Protein AF-A0A0X3ARR2-F1 (afdb_monomer_lite)

Organism: NCBI:txid1586267

pLDDT: mean 84.73, std 9.81, range [51.09, 94.56]

Sequence (64 aa):
MEKKKIVNFIACIIGVYLIIRSFFWYTRSQGDPSQNKFFAIIYFCIGILAIIIQLIVNYIKKKK

Secondary structure (DSSP, 8-state):
--HHHHHHHHHHHHHHHHHHHHHHHHT--SS-HHHHHHHHHHHHHHHHHHHHHHHHHHHHHHT-

Structure (mmCIF, N/CA/C/O backbone):
data_AF-A0A0X3ARR2-F1
#
_entry.id   AF-A0A0X3ARR2-F1
#
loop_
_atom_site.group_PDB
_atom_site.id
_atom_site.type_symbol
_atom_site.label_atom_id
_atom_site.label_alt_id
_atom_site.label_comp_id
_atom_site.label_asym_id
_atom_site.label_entity_id
_atom_site.label_seq_id
_atom_site.pdbx_PDB_ins_code
_atom_site.Cartn_x
_atom_site.Cartn_y
_atom_site.Cartn_z
_atom_site.occupancy
_atom_site.B_iso_or_equiv
_atom_site.auth_seq_id
_atom_site.auth_comp_id
_atom_site.auth_asym_id
_atom_site.auth_atom_id
_atom_site.pdbx_PDB_model_num
ATOM 1 N N . MET A 1 1 ? -25.057 2.690 10.247 1.00 51.44 1 MET A N 1
ATOM 2 C CA . MET A 1 1 ? -23.680 2.148 10.165 1.00 51.44 1 MET A CA 1
ATOM 3 C C . MET A 1 1 ? -22.757 3.086 10.928 1.00 51.44 1 MET A C 1
ATOM 5 O O . MET A 1 1 ? -22.718 4.264 10.600 1.00 51.44 1 MET A O 1
ATOM 9 N N . GLU A 1 2 ? -22.106 2.631 11.999 1.00 65.94 2 GLU A N 1
ATOM 10 C CA . GLU A 1 2 ? -21.288 3.517 12.838 1.00 65.94 2 GLU A CA 1
ATOM 11 C C . GLU A 1 2 ? -20.178 4.184 12.013 1.00 65.94 2 GLU A C 1
ATOM 13 O O . GLU A 1 2 ? -19.428 3.491 11.324 1.00 65.94 2 GLU A O 1
ATOM 18 N N . LYS A 1 3 ? -20.039 5.515 12.103 1.00 67.38 3 LYS A N 1
ATOM 19 C CA . LYS A 1 3 ? -19.049 6.321 11.354 1.00 67.38 3 LYS A CA 1
ATOM 20 C C . LYS A 1 3 ? -17.630 5.720 11.394 1.00 67.38 3 LYS A C 1
ATOM 22 O O . LYS A 1 3 ? -16.895 5.782 10.416 1.00 67.38 3 LYS A O 1
ATOM 27 N N . LYS A 1 4 ? -17.276 5.046 12.494 1.00 72.19 4 LYS A N 1
ATOM 28 C CA . LYS A 1 4 ? -15.996 4.342 12.687 1.00 72.19 4 LYS A CA 1
ATOM 29 C C . LYS A 1 4 ? -15.781 3.158 11.731 1.00 72.19 4 LYS A C 1
ATOM 31 O O . LYS A 1 4 ? -14.652 2.940 11.303 1.00 72.19 4 LYS A O 1
ATOM 36 N N . LYS A 1 5 ? -16.829 2.399 11.384 1.00 76.69 5 LYS A N 1
ATOM 37 C CA . LYS A 1 5 ? -16.736 1.296 10.409 1.00 76.69 5 LYS A CA 1
ATOM 38 C C . LYS A 1 5 ? -16.480 1.826 8.998 1.00 76.69 5 LYS A C 1
ATOM 40 O O . LYS A 1 5 ? -15.706 1.224 8.268 1.00 76.69 5 LYS A O 1
ATOM 45 N N . ILE A 1 6 ? -17.066 2.974 8.653 1.00 82.12 6 ILE A N 1
ATOM 46 C CA . ILE A 1 6 ? -16.866 3.633 7.352 1.00 82.12 6 ILE A CA 1
ATOM 47 C C . ILE A 1 6 ? -15.421 4.119 7.207 1.00 82.12 6 ILE A C 1
ATOM 49 O O . ILE A 1 6 ? -14.794 3.842 6.194 1.00 82.12 6 ILE A O 1
ATOM 53 N N . VAL A 1 7 ? -14.858 4.767 8.233 1.00 81.25 7 VAL A N 1
ATOM 54 C CA . VAL A 1 7 ? -13.452 5.218 8.211 1.00 81.25 7 VAL A CA 1
ATOM 55 C C . VAL A 1 7 ? -12.490 4.038 8.034 1.00 81.25 7 VAL A C 1
ATOM 57 O O . VAL A 1 7 ? -11.569 4.110 7.224 1.00 81.25 7 VAL A O 1
ATOM 60 N N . ASN A 1 8 ? -12.739 2.919 8.720 1.00 81.69 8 ASN A N 1
ATOM 61 C CA . ASN A 1 8 ? -11.960 1.696 8.520 1.00 81.69 8 ASN A CA 1
ATOM 62 C C . ASN A 1 8 ? -12.178 1.075 7.132 1.00 81.69 8 ASN A C 1
ATOM 64 O O . ASN A 1 8 ? -11.257 0.536 6.535 1.00 81.69 8 ASN A O 1
ATOM 68 N N . PHE A 1 9 ? -13.373 1.153 6.568 1.00 84.31 9 PHE A N 1
ATOM 69 C CA . PHE A 1 9 ? -13.583 0.664 5.211 1.00 84.31 9 PHE A CA 1
ATOM 70 C C . PHE A 1 9 ? -12.814 1.512 4.181 1.00 84.31 9 PHE A C 1
ATOM 72 O O . PHE A 1 9 ? -12.090 0.972 3.349 1.00 84.31 9 PHE A O 1
ATOM 79 N N . ILE A 1 10 ? -12.872 2.840 4.310 1.00 87.25 10 ILE A N 1
ATOM 80 C CA . ILE A 1 10 ? -12.165 3.786 3.435 1.00 87.25 10 ILE A CA 1
ATOM 81 C C . ILE A 1 10 ? -10.649 3.593 3.523 1.00 87.25 10 ILE A C 1
ATOM 83 O O . ILE A 1 10 ? -9.990 3.464 2.496 1.00 87.25 10 ILE A O 1
ATOM 87 N N . ALA A 1 11 ? -10.084 3.522 4.729 1.00 84.75 11 ALA A N 1
ATOM 88 C CA . ALA A 1 11 ? -8.642 3.337 4.881 1.00 84.75 11 ALA A CA 1
ATOM 89 C C . ALA A 1 11 ? -8.158 1.961 4.369 1.00 84.75 11 ALA A C 1
ATOM 91 O O . ALA A 1 11 ? -7.027 1.862 3.899 1.00 84.75 11 ALA A O 1
ATOM 92 N N . CYS A 1 12 ? -9.024 0.938 4.355 1.00 87.12 12 CYS A N 1
ATOM 93 C CA . CYS A 1 12 ? -8.703 -0.369 3.777 1.00 87.12 12 CYS A CA 1
ATOM 94 C C . CYS A 1 12 ? -8.616 -0.262 2.251 1.00 87.12 12 CYS A C 1
ATOM 96 O O . CYS A 1 12 ? -7.626 -0.674 1.650 1.00 87.12 12 CYS A O 1
ATOM 98 N N . ILE A 1 13 ? -9.607 0.390 1.631 1.00 91.12 13 ILE A N 1
ATOM 99 C CA . ILE A 1 13 ? -9.615 0.664 0.188 1.00 91.12 13 ILE A CA 1
ATOM 100 C C . ILE A 1 13 ? -8.386 1.483 -0.219 1.00 91.12 13 ILE A C 1
ATOM 102 O O . ILE A 1 13 ? -7.751 1.163 -1.221 1.00 91.12 13 ILE A O 1
ATOM 106 N N . ILE A 1 14 ? -8.014 2.502 0.563 1.00 90.81 14 ILE A N 1
ATOM 107 C CA . ILE A 1 14 ? -6.809 3.303 0.307 1.00 90.81 14 ILE A CA 1
ATOM 108 C C . ILE A 1 14 ? -5.550 2.428 0.377 1.00 90.81 14 ILE A C 1
ATOM 110 O O . ILE A 1 14 ? -4.709 2.512 -0.515 1.00 90.81 14 ILE A O 1
ATOM 114 N N . GLY A 1 15 ? -5.425 1.564 1.390 1.00 89.38 15 GLY A N 1
ATOM 115 C CA . GLY A 1 15 ? -4.293 0.642 1.515 1.00 89.38 15 GLY A CA 1
ATOM 116 C C . GLY A 1 15 ? -4.167 -0.296 0.310 1.00 89.38 15 GLY A C 1
ATOM 117 O O . GLY A 1 15 ? -3.096 -0.396 -0.289 1.00 89.38 15 GLY A O 1
ATOM 118 N N . VAL A 1 16 ? -5.278 -0.909 -0.108 1.00 92.38 16 VAL A N 1
ATOM 119 C CA . VAL A 1 16 ? -5.336 -1.779 -1.295 1.00 92.38 16 VAL A CA 1
ATOM 120 C C . VAL A 1 16 ? -4.991 -1.006 -2.571 1.00 92.38 16 VAL A C 1
ATOM 122 O O . VAL A 1 16 ? -4.194 -1.479 -3.380 1.00 92.38 16 VAL A O 1
ATOM 125 N N . TYR A 1 17 ? -5.524 0.206 -2.740 1.00 93.81 17 TYR A N 1
ATOM 126 C CA . TYR A 1 17 ? -5.207 1.067 -3.880 1.00 93.81 17 TYR A CA 1
ATOM 127 C C . TYR A 1 17 ? -3.708 1.376 -3.973 1.00 93.81 17 TYR A C 1
ATOM 129 O O . TYR A 1 17 ? -3.138 1.315 -5.061 1.00 93.81 17 TYR A O 1
ATOM 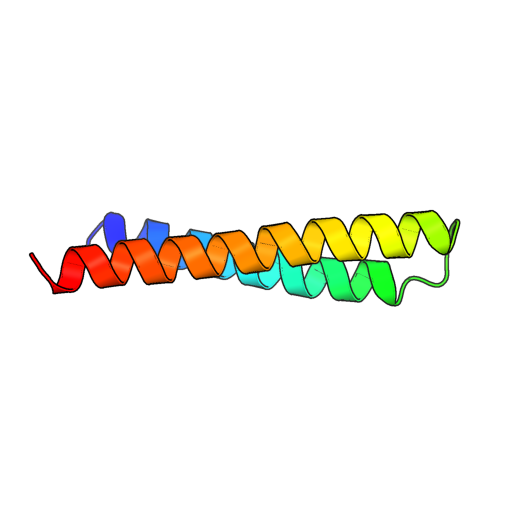137 N N . LEU A 1 18 ? -3.046 1.669 -2.851 1.00 92.50 18 LEU A N 1
ATOM 138 C CA . LEU A 1 18 ? -1.607 1.951 -2.831 1.00 92.50 18 LEU A CA 1
ATOM 139 C C . LEU A 1 18 ? -0.770 0.715 -3.184 1.00 92.50 18 LEU A C 1
ATOM 141 O O . LEU A 1 18 ? 0.211 0.847 -3.915 1.00 92.50 18 LEU A O 1
ATOM 145 N N . ILE A 1 19 ? -1.185 -0.479 -2.751 1.00 92.00 19 ILE A N 1
ATOM 146 C CA . ILE A 1 19 ? -0.541 -1.745 -3.140 1.00 92.00 19 ILE A CA 1
ATOM 147 C C . ILE A 1 19 ? -0.681 -1.982 -4.649 1.00 92.00 19 ILE A C 1
ATOM 149 O O . ILE A 1 19 ? 0.302 -2.279 -5.324 1.00 92.00 19 ILE A O 1
ATOM 153 N N . ILE A 1 20 ? -1.878 -1.793 -5.207 1.00 92.75 20 ILE A N 1
ATOM 154 C CA . ILE A 1 20 ? -2.102 -1.925 -6.653 1.00 92.75 20 ILE A CA 1
ATOM 155 C C . ILE A 1 20 ? -1.264 -0.893 -7.415 1.00 92.75 20 ILE A C 1
ATOM 157 O O . ILE A 1 20 ? -0.603 -1.214 -8.401 1.00 92.75 20 ILE A O 1
ATOM 161 N N . ARG A 1 21 ? -1.233 0.355 -6.940 1.00 90.88 21 ARG A N 1
ATOM 162 C CA . ARG A 1 21 ? -0.445 1.426 -7.557 1.00 90.88 21 ARG A CA 1
ATOM 163 C C . ARG A 1 21 ? 1.057 1.147 -7.499 1.00 90.88 21 ARG A C 1
ATOM 165 O O . ARG A 1 21 ? 1.760 1.469 -8.452 1.00 90.88 21 ARG A O 1
ATOM 172 N N . SER A 1 22 ? 1.538 0.540 -6.417 1.00 91.81 22 SER A N 1
ATOM 173 C CA . SER A 1 22 ? 2.910 0.043 -6.310 1.00 91.81 22 SER A CA 1
ATOM 174 C C . SER A 1 22 ? 3.222 -0.975 -7.403 1.00 91.81 22 SER A C 1
ATOM 176 O O . SER A 1 22 ? 4.222 -0.821 -8.103 1.00 91.81 22 SER A O 1
ATOM 178 N N . PHE A 1 23 ? 2.338 -1.956 -7.605 1.00 91.69 23 PHE A N 1
ATOM 179 C CA . PHE A 1 23 ? 2.499 -2.951 -8.661 1.00 91.69 23 PHE A CA 1
ATOM 180 C C . PHE A 1 23 ? 2.606 -2.288 -10.038 1.00 91.69 23 PHE A C 1
ATOM 182 O O . PHE A 1 23 ? 3.541 -2.571 -10.781 1.00 91.69 23 PHE A O 1
ATOM 189 N N . PHE A 1 24 ? 1.734 -1.319 -10.333 1.00 90.75 24 PHE A N 1
ATOM 190 C CA . PHE A 1 24 ? 1.807 -0.559 -11.582 1.00 90.75 24 PHE A CA 1
ATOM 191 C C . PHE A 1 24 ? 3.122 0.201 -11.753 1.00 90.75 24 PHE A C 1
ATOM 193 O O . PHE A 1 24 ? 3.661 0.211 -12.857 1.00 90.75 24 PHE A O 1
ATOM 200 N N . TRP A 1 25 ? 3.648 0.825 -10.692 1.00 90.25 25 TRP A N 1
ATOM 201 C CA . TRP A 1 25 ? 4.959 1.480 -10.732 1.00 90.25 25 TRP A CA 1
ATOM 202 C C . TRP A 1 25 ? 6.092 0.482 -10.964 1.00 90.25 25 TRP A C 1
ATOM 204 O O . TRP A 1 25 ? 6.997 0.776 -11.738 1.00 90.25 25 TRP A O 1
ATOM 214 N N . TYR A 1 26 ? 6.019 -0.704 -10.361 1.00 87.81 26 TYR A N 1
ATOM 215 C CA . TYR A 1 26 ? 7.023 -1.752 -10.527 1.00 87.81 26 TYR A CA 1
ATOM 216 C C . TYR A 1 26 ? 7.054 -2.303 -11.958 1.00 87.81 26 TYR A C 1
ATOM 218 O O . TYR A 1 26 ? 8.126 -2.515 -12.519 1.00 87.81 26 TYR A O 1
ATOM 226 N N . THR A 1 27 ? 5.882 -2.500 -12.565 1.00 87.19 27 THR A N 1
ATOM 227 C CA . THR A 1 27 ? 5.743 -3.022 -13.933 1.00 87.19 27 THR A CA 1
ATOM 228 C C . THR A 1 27 ? 5.870 -1.946 -15.011 1.00 87.19 27 THR A C 1
ATOM 230 O O . THR A 1 27 ? 5.783 -2.250 -16.201 1.00 87.19 27 THR A O 1
ATOM 233 N N . ARG A 1 28 ? 6.021 -0.671 -14.634 1.00 83.44 28 ARG A N 1
ATOM 234 C CA . ARG A 1 28 ? 6.059 0.434 -15.593 1.00 83.44 28 ARG A CA 1
ATOM 235 C C . ARG A 1 28 ? 7.365 0.394 -16.382 1.00 83.44 28 ARG A C 1
ATOM 237 O O . ARG A 1 28 ? 8.435 0.650 -15.840 1.00 83.44 28 ARG A O 1
ATOM 244 N N . SER A 1 29 ? 7.258 0.136 -17.685 1.00 69.44 29 SER A N 1
ATOM 245 C CA . SER A 1 29 ? 8.412 0.094 -18.597 1.00 69.44 29 SER A CA 1
ATOM 246 C C . SER A 1 29 ? 8.852 1.474 -19.114 1.00 69.44 29 SER A C 1
ATOM 248 O O . SER A 1 29 ? 9.822 1.558 -19.861 1.00 69.44 29 SER A O 1
ATOM 250 N N . GLN A 1 30 ? 8.135 2.547 -18.762 1.00 78.38 30 GLN A N 1
ATOM 251 C CA . GLN A 1 30 ? 8.461 3.919 -19.163 1.00 78.38 30 GLN A CA 1
ATOM 252 C C . GLN A 1 30 ? 9.098 4.693 -18.004 1.00 78.38 30 GLN A C 1
ATOM 254 O O . GLN A 1 30 ? 8.587 4.647 -16.882 1.00 78.38 30 GLN A O 1
ATOM 259 N N . GLY A 1 31 ? 10.168 5.439 -18.295 1.00 79.75 31 GLY A N 1
ATOM 260 C CA . GLY A 1 31 ? 10.946 6.201 -17.312 1.00 79.75 31 GLY A CA 1
ATOM 261 C C . GLY A 1 31 ? 12.176 5.449 -16.798 1.00 79.75 31 GLY A C 1
ATOM 262 O O . GLY A 1 31 ? 12.521 4.382 -17.301 1.00 79.75 31 GLY A O 1
ATOM 263 N N . ASP A 1 32 ? 12.844 6.026 -15.799 1.00 87.12 32 ASP A N 1
ATOM 264 C CA . ASP A 1 32 ? 14.018 5.419 -15.174 1.00 87.12 32 ASP A CA 1
ATOM 265 C C . ASP A 1 32 ? 13.613 4.196 -14.313 1.00 87.12 32 ASP A C 1
ATOM 267 O O . ASP A 1 32 ? 12.816 4.332 -13.374 1.00 87.12 32 ASP A O 1
ATOM 271 N N . PRO A 1 33 ? 14.150 2.989 -14.585 1.00 86.62 33 PRO A N 1
ATOM 272 C CA . PRO A 1 33 ? 13.774 1.773 -13.862 1.00 86.62 33 PRO A CA 1
ATOM 273 C C . PRO A 1 33 ? 14.085 1.810 -12.362 1.00 86.62 33 PRO A C 1
ATOM 275 O O . PRO A 1 33 ? 13.398 1.156 -11.574 1.00 86.62 33 PRO A O 1
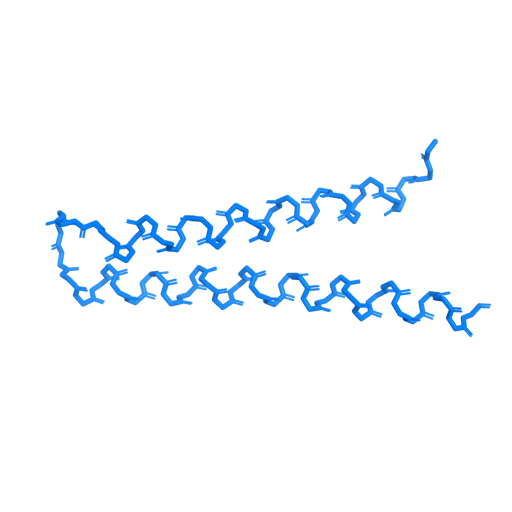ATOM 278 N N . SER A 1 34 ? 15.122 2.542 -11.949 1.00 87.19 34 SER A N 1
ATOM 279 C CA . SER A 1 34 ? 15.511 2.659 -10.543 1.00 87.19 34 SER A CA 1
ATOM 280 C C . SER A 1 34 ? 14.532 3.547 -9.775 1.00 87.19 34 SER A C 1
ATOM 282 O O . SER A 1 34 ? 14.078 3.163 -8.695 1.00 87.19 34 SER A O 1
ATOM 284 N N . GLN A 1 35 ? 14.099 4.659 -10.377 1.00 90.25 35 GLN A N 1
ATOM 285 C CA . GLN A 1 35 ? 13.060 5.521 -9.812 1.00 90.25 35 GLN A CA 1
ATOM 286 C C . GLN A 1 35 ? 11.713 4.798 -9.732 1.00 90.25 35 GLN A C 1
ATOM 288 O O . GLN A 1 35 ? 11.048 4.845 -8.698 1.00 90.25 35 GLN A O 1
ATOM 293 N N . ASN A 1 36 ? 11.332 4.067 -10.782 1.00 89.62 36 ASN A N 1
ATOM 294 C CA . ASN A 1 36 ? 10.087 3.298 -10.811 1.00 89.62 36 ASN A CA 1
ATOM 295 C C . ASN A 1 36 ? 10.036 2.247 -9.690 1.00 89.62 36 ASN A C 1
ATOM 297 O O . ASN A 1 36 ? 9.038 2.150 -8.972 1.00 89.62 36 ASN A O 1
ATOM 301 N N . LYS A 1 37 ? 11.138 1.513 -9.475 1.00 89.69 37 LYS A N 1
ATOM 302 C CA . LYS A 1 37 ? 11.270 0.563 -8.358 1.00 89.69 37 LYS A CA 1
ATOM 303 C C . LYS A 1 37 ? 11.226 1.258 -6.999 1.00 89.69 37 LYS A C 1
ATOM 305 O O . LYS A 1 37 ? 10.568 0.756 -6.092 1.00 89.69 37 LYS A O 1
ATOM 310 N N . PHE A 1 38 ? 11.874 2.413 -6.857 1.00 92.56 38 PHE A N 1
ATOM 311 C CA . PHE A 1 38 ? 11.846 3.187 -5.617 1.00 92.56 38 PHE A CA 1
ATOM 312 C C . PHE A 1 38 ? 10.423 3.632 -5.254 1.00 92.56 38 PHE A C 1
ATOM 314 O O . PHE A 1 38 ? 9.957 3.371 -4.143 1.00 92.56 38 PHE A O 1
ATOM 321 N N . PHE A 1 39 ? 9.686 4.218 -6.204 1.00 90.81 39 PHE A N 1
ATOM 322 C CA . PHE A 1 39 ? 8.288 4.597 -5.988 1.00 90.81 39 PHE A CA 1
ATOM 323 C C . PHE A 1 39 ? 7.410 3.384 -5.694 1.00 90.81 39 PHE A C 1
ATOM 325 O O . PHE A 1 39 ? 6.588 3.443 -4.779 1.00 90.81 39 PHE A O 1
ATOM 332 N N . ALA A 1 40 ? 7.603 2.272 -6.408 1.00 91.81 40 ALA A N 1
ATOM 333 C CA . ALA A 1 40 ? 6.884 1.036 -6.132 1.00 91.81 40 ALA A CA 1
ATOM 334 C C . ALA A 1 40 ? 7.076 0.581 -4.679 1.00 91.81 40 ALA A C 1
ATOM 336 O O . ALA A 1 40 ? 6.090 0.314 -3.991 1.00 91.81 40 ALA A O 1
ATOM 337 N N . ILE A 1 41 ? 8.313 0.560 -4.178 1.00 93.62 41 ILE A N 1
ATOM 338 C CA . ILE A 1 41 ? 8.611 0.174 -2.792 1.00 93.62 41 ILE A CA 1
ATOM 339 C C . ILE A 1 41 ? 7.943 1.134 -1.802 1.00 93.62 41 ILE A C 1
ATOM 341 O O . ILE A 1 41 ? 7.306 0.678 -0.855 1.00 93.62 41 ILE A O 1
ATOM 345 N N . ILE A 1 42 ? 8.016 2.450 -2.031 1.00 94.56 42 ILE A N 1
ATOM 346 C CA . ILE A 1 42 ? 7.360 3.435 -1.157 1.00 94.56 42 ILE A CA 1
ATOM 347 C C . ILE A 1 42 ? 5.849 3.197 -1.102 1.00 94.56 42 ILE A C 1
ATOM 349 O O . ILE A 1 42 ? 5.284 3.081 -0.013 1.00 94.56 42 ILE A O 1
ATOM 353 N N . TYR A 1 43 ? 5.189 3.088 -2.257 1.00 91.56 43 TYR A N 1
ATOM 354 C CA . TYR A 1 43 ? 3.744 2.860 -2.314 1.00 91.56 43 TYR A CA 1
ATOM 355 C C . TYR A 1 43 ? 3.345 1.536 -1.652 1.00 91.56 43 TYR A C 1
ATOM 357 O O . TYR A 1 43 ? 2.320 1.480 -0.970 1.00 91.56 43 TYR A O 1
ATOM 365 N N . PHE A 1 44 ? 4.176 0.500 -1.788 1.00 92.75 44 PHE A N 1
ATOM 366 C CA . PHE A 1 44 ? 3.963 -0.794 -1.148 1.00 92.75 44 PHE A CA 1
ATOM 367 C C . PHE A 1 44 ?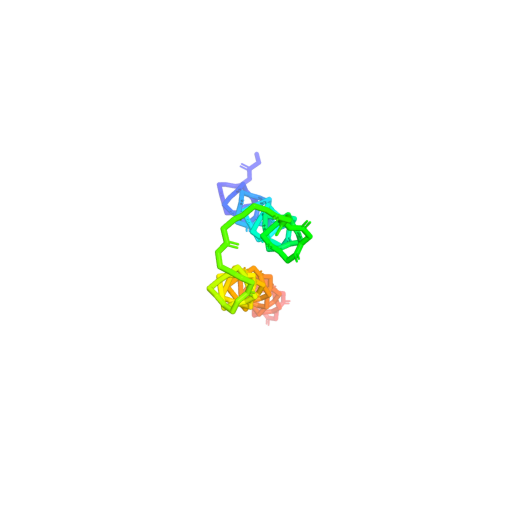 4.047 -0.690 0.374 1.00 92.75 44 PHE A C 1
ATOM 369 O O . PHE A 1 44 ? 3.125 -1.108 1.073 1.00 92.75 44 PHE A O 1
ATOM 376 N N . CYS A 1 45 ? 5.117 -0.073 0.887 1.00 94.12 45 CYS A N 1
ATOM 377 C CA . CYS A 1 45 ? 5.329 0.120 2.317 1.00 94.12 45 CYS A CA 1
ATOM 378 C C . CYS A 1 45 ? 4.184 0.912 2.950 1.00 94.12 45 CYS A C 1
ATOM 380 O O . CYS A 1 45 ? 3.663 0.492 3.980 1.00 94.12 45 CYS A O 1
ATOM 382 N N . ILE A 1 46 ? 3.745 2.011 2.323 1.00 93.19 46 ILE A N 1
ATOM 383 C CA . ILE A 1 46 ? 2.623 2.818 2.828 1.00 93.19 46 ILE A CA 1
ATOM 384 C C . ILE A 1 46 ? 1.322 2.001 2.819 1.00 93.19 46 ILE A C 1
ATOM 386 O O . ILE A 1 46 ? 0.577 2.029 3.800 1.00 93.19 46 ILE A O 1
ATOM 390 N N . GLY A 1 47 ? 1.056 1.249 1.746 1.00 90.56 47 GLY A N 1
ATOM 391 C CA . GLY A 1 47 ? -0.127 0.394 1.643 1.00 90.56 47 GLY A CA 1
ATOM 392 C C . GLY A 1 47 ? -0.175 -0.690 2.725 1.00 90.56 47 GLY A C 1
ATOM 393 O O . GLY A 1 47 ? -1.201 -0.854 3.386 1.00 90.56 47 GLY A O 1
ATOM 394 N N . ILE A 1 48 ? 0.949 -1.369 2.977 1.00 92.12 48 ILE A N 1
ATOM 395 C CA . ILE A 1 48 ? 1.077 -2.353 4.063 1.00 92.12 48 ILE A CA 1
ATOM 396 C C . ILE A 1 48 ? 0.878 -1.693 5.428 1.00 92.12 48 ILE A C 1
ATOM 398 O O . ILE A 1 48 ? 0.110 -2.203 6.244 1.00 92.12 48 ILE A O 1
ATOM 402 N N . LEU A 1 49 ? 1.531 -0.554 5.683 1.00 91.81 49 LEU A N 1
ATOM 403 C CA . LEU A 1 49 ? 1.414 0.158 6.958 1.00 91.81 49 LEU A CA 1
ATOM 404 C C . LEU A 1 49 ? -0.038 0.538 7.258 1.00 91.81 49 LEU A C 1
ATOM 406 O O . LEU A 1 49 ? -0.492 0.367 8.388 1.00 91.81 49 LEU A O 1
ATOM 410 N N . ALA A 1 50 ? -0.780 0.999 6.248 1.00 87.81 50 ALA A N 1
ATOM 411 C CA . ALA A 1 50 ? -2.192 1.334 6.388 1.00 87.81 50 ALA A CA 1
ATOM 412 C C . ALA A 1 50 ? -3.026 0.121 6.838 1.00 87.81 50 ALA A C 1
ATOM 414 O O . ALA A 1 50 ? -3.825 0.238 7.769 1.00 87.81 50 ALA A O 1
ATOM 415 N N . ILE A 1 51 ? -2.799 -1.057 6.244 1.00 88.19 51 ILE A N 1
ATOM 416 C CA . ILE A 1 51 ? -3.490 -2.300 6.623 1.00 88.19 51 ILE A CA 1
ATOM 417 C C . ILE A 1 51 ? -3.093 -2.742 8.039 1.00 88.19 51 ILE A C 1
ATOM 419 O O . ILE A 1 51 ? -3.960 -3.091 8.842 1.00 88.19 51 ILE A O 1
ATOM 423 N N . ILE A 1 52 ? -1.802 -2.689 8.381 1.00 89.31 52 ILE A N 1
ATOM 424 C CA . ILE A 1 52 ? -1.309 -3.053 9.719 1.00 89.31 52 ILE A CA 1
ATOM 425 C C . ILE A 1 52 ? -1.939 -2.158 10.790 1.00 89.31 52 ILE A C 1
ATOM 427 O O . ILE A 1 52 ? -2.466 -2.666 11.780 1.00 89.31 52 ILE A O 1
ATOM 431 N N . ILE A 1 53 ? -1.946 -0.837 10.585 1.00 87.56 53 ILE A N 1
ATOM 432 C CA . ILE A 1 53 ? -2.567 0.114 11.517 1.00 87.56 53 ILE A CA 1
ATOM 433 C C . ILE A 1 53 ? -4.046 -0.229 11.720 1.00 87.56 53 ILE A C 1
ATOM 435 O O . ILE A 1 53 ? -4.531 -0.221 12.852 1.00 87.56 53 ILE A O 1
ATOM 439 N N . GLN A 1 54 ? -4.767 -0.591 10.660 1.00 84.31 54 GLN A N 1
ATOM 440 C CA . GLN A 1 54 ? -6.163 -1.006 10.786 1.00 84.31 54 GLN A CA 1
ATOM 441 C C 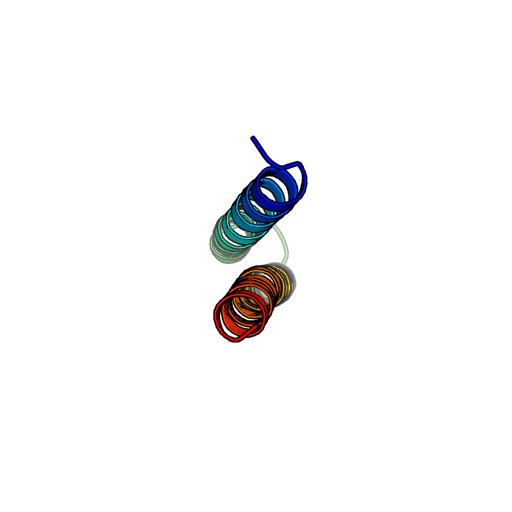. GLN A 1 54 ? -6.356 -2.287 11.582 1.00 84.31 54 GLN A C 1
ATOM 443 O O . GLN A 1 54 ? -7.267 -2.346 12.413 1.00 84.31 54 GLN A O 1
ATOM 448 N N . LEU A 1 55 ? -5.524 -3.303 11.343 1.00 84.69 55 LEU A N 1
ATOM 449 C CA . LEU A 1 55 ? -5.563 -4.545 12.109 1.00 84.69 55 LEU A CA 1
ATOM 450 C C . LEU A 1 55 ? -5.318 -4.262 13.593 1.00 84.69 55 LEU A C 1
ATOM 452 O O . LEU A 1 55 ? -6.091 -4.726 14.429 1.00 84.69 55 LEU A O 1
ATOM 456 N N . ILE A 1 56 ? -4.324 -3.429 13.913 1.00 87.19 56 ILE A N 1
ATOM 457 C CA . ILE A 1 56 ? -4.007 -3.022 15.288 1.00 87.19 56 ILE A CA 1
ATOM 458 C C . ILE A 1 56 ? -5.187 -2.279 15.926 1.00 87.19 56 ILE A C 1
ATOM 460 O O . ILE A 1 56 ? -5.625 -2.639 17.018 1.00 87.19 56 ILE A O 1
ATOM 464 N N . 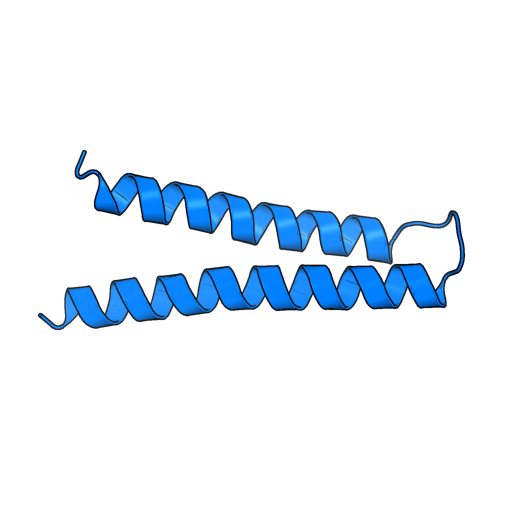VAL A 1 57 ? -5.757 -1.278 15.250 1.00 83.19 57 VAL A N 1
ATOM 465 C CA . VAL A 1 57 ? -6.890 -0.495 15.776 1.00 83.19 57 VAL A CA 1
ATOM 466 C C . VAL A 1 57 ? -8.129 -1.370 15.996 1.00 83.19 57 VAL A C 1
ATOM 468 O O . VAL A 1 57 ? -8.825 -1.216 17.003 1.00 83.19 57 VAL A O 1
ATOM 471 N N . ASN A 1 58 ? -8.416 -2.300 15.082 1.00 81.25 58 ASN A N 1
ATOM 472 C CA . ASN A 1 58 ? -9.517 -3.250 15.238 1.00 81.25 58 ASN A CA 1
ATOM 473 C C . ASN A 1 58 ? -9.261 -4.244 16.377 1.00 81.25 58 ASN A C 1
ATOM 475 O O . ASN A 1 58 ? -10.183 -4.543 17.136 1.00 81.25 58 ASN A O 1
ATOM 479 N N . TYR A 1 59 ?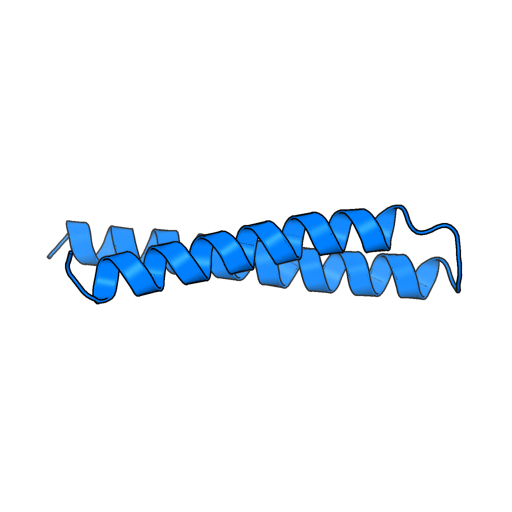 -8.024 -4.719 16.529 1.00 82.25 59 TYR A N 1
ATOM 480 C CA . TYR A 1 59 ? -7.635 -5.636 17.597 1.00 82.25 59 TYR A CA 1
ATOM 481 C C . TYR A 1 59 ? -7.750 -4.988 18.982 1.00 82.25 59 TYR A C 1
ATOM 483 O O . TYR A 1 59 ? -8.378 -5.558 19.873 1.00 82.25 59 TYR A O 1
ATOM 491 N N . ILE A 1 60 ? -7.236 -3.763 19.147 1.00 81.50 60 ILE A N 1
ATOM 492 C CA . ILE A 1 60 ? -7.350 -3.001 20.402 1.00 81.50 60 ILE A CA 1
ATOM 493 C C . ILE A 1 60 ? -8.821 -2.793 20.778 1.00 81.50 60 ILE A C 1
ATOM 495 O O . ILE A 1 60 ? -9.181 -2.937 21.943 1.00 81.50 60 ILE A O 1
ATOM 499 N N . LYS A 1 61 ? -9.689 -2.497 19.801 1.00 67.44 61 LYS A N 1
ATOM 500 C CA . LYS A 1 61 ? -11.129 -2.338 20.052 1.00 67.44 61 LYS A CA 1
ATOM 501 C C . LYS A 1 61 ? -11.816 -3.621 20.491 1.00 67.44 61 LYS A C 1
ATOM 503 O O . LYS A 1 61 ? -12.706 -3.538 21.315 1.00 67.44 61 LYS A O 1
ATOM 508 N N . LYS A 1 62 ? -11.441 -4.780 19.945 1.00 67.00 62 LYS A N 1
ATOM 509 C CA . LYS A 1 62 ? -12.076 -6.061 20.296 1.00 67.00 62 LYS A CA 1
ATOM 510 C C . LYS A 1 62 ? -11.756 -6.502 21.733 1.00 67.00 62 LYS A C 1
ATOM 512 O O . LYS A 1 62 ? -12.457 -7.344 22.276 1.00 67.00 62 LYS A O 1
ATOM 517 N N . LYS A 1 63 ? -10.682 -5.960 22.318 1.00 61.44 63 LYS A N 1
ATOM 518 C CA . LYS A 1 63 ? -10.218 -6.272 23.677 1.00 61.44 63 LYS A CA 1
ATOM 519 C C . LYS A 1 63 ? -10.817 -5.356 24.761 1.00 61.44 63 LYS A C 1
ATOM 521 O O . LYS A 1 63 ? -10.611 -5.638 25.937 1.00 61.44 63 LYS A O 1
ATOM 526 N N . LYS A 1 64 ? -11.485 -4.264 24.375 1.00 51.09 64 LYS A N 1
ATOM 527 C CA . LYS A 1 64 ? -12.190 -3.322 25.259 1.00 51.09 64 LYS A CA 1
ATOM 528 C C . LYS A 1 64 ? -13.687 -3.587 25.214 1.00 51.09 64 LYS A C 1
ATOM 530 O O . LYS A 1 64 ? -14.319 -3.370 26.264 1.00 51.09 64 LYS A O 1
#

Foldseek 3Di:
DPPVVVVLVVLLVQLVVLQVVLVCLCPDPDDDNVVSPVSSVVSNVVSVVSVVVSVVVVVVVVVD

Radius of gyration: 14.92 Å; chains: 1; bounding box: 39×13×44 Å